Protein AF-A0A8X6XF19-F1 (afdb_monomer_lite)

Secondary structure (DSSP, 8-state):
--TTTTHHHHHGGGT-S-----PPPB-TT-PBPTHHHHHHTTTS-HHHHHHHHHHHHHHHHHHHHHHHHHHHHSS--S-TTS------------PPPPP-----

Structure (mmCIF, N/CA/C/O backbone):
data_AF-A0A8X6XF19-F1
#
_entry.id   AF-A0A8X6XF19-F1
#
loop_
_atom_site.group_PDB
_atom_site.id
_atom_site.type_symbol
_atom_site.label_atom_id
_atom_site.label_alt_id
_atom_site.label_comp_id
_atom_site.label_asym_id
_atom_site.label_entity_id
_atom_site.label_seq_id
_atom_site.pdbx_PDB_ins_code
_atom_site.Cartn_x
_atom_site.Cartn_y
_atom_site.Cartn_z
_atom_site.occupancy
_atom_site.B_iso_or_equiv
_atom_site.auth_seq_id
_atom_site.auth_comp_id
_atom_site.auth_asym_id
_atom_site.auth_atom_id
_atom_site.pdbx_PDB_model_num
ATOM 1 N N . MET A 1 1 ? 8.444 -7.477 14.733 1.00 59.41 1 MET A N 1
ATOM 2 C CA . MET A 1 1 ? 7.260 -6.704 15.177 1.00 59.41 1 MET A CA 1
ATOM 3 C C . MET A 1 1 ? 7.490 -5.944 16.500 1.00 59.41 1 MET A C 1
ATOM 5 O O . MET A 1 1 ? 6.528 -5.491 17.094 1.00 59.41 1 MET A O 1
ATOM 9 N N . LEU A 1 2 ? 8.737 -5.755 16.966 1.00 76.19 2 LEU A N 1
ATOM 10 C CA . LEU A 1 2 ? 9.016 -5.080 18.250 1.00 76.19 2 LEU A CA 1
ATOM 11 C C . LEU A 1 2 ? 9.267 -3.569 18.114 1.00 76.19 2 LEU A C 1
ATOM 13 O O . LEU A 1 2 ? 9.026 -2.828 19.054 1.00 76.19 2 LEU A O 1
ATOM 17 N N . LYS A 1 3 ? 9.678 -3.096 16.927 1.00 79.88 3 LYS A N 1
ATOM 18 C CA . LYS A 1 3 ? 10.016 -1.682 16.676 1.00 79.88 3 LYS A CA 1
ATOM 19 C C . LYS A 1 3 ? 8.879 -0.707 17.007 1.00 79.88 3 LYS A C 1
ATOM 21 O O . LYS A 1 3 ? 9.132 0.393 17.466 1.00 79.88 3 LYS A O 1
ATOM 26 N N . TYR A 1 4 ? 7.633 -1.105 16.762 1.00 84.75 4 TYR A N 1
ATOM 27 C CA . TYR A 1 4 ? 6.466 -0.247 16.987 1.00 84.75 4 TYR A CA 1
ATOM 28 C C . TYR A 1 4 ? 5.860 -0.413 18.384 1.00 84.75 4 TYR A C 1
ATOM 30 O O . TYR A 1 4 ? 4.897 0.269 18.710 1.00 84.75 4 TYR A O 1
ATOM 38 N N . LEU A 1 5 ? 6.410 -1.302 19.218 1.00 82.44 5 LEU A N 1
ATOM 39 C CA . LEU A 1 5 ? 5.877 -1.575 20.551 1.00 82.44 5 LEU A CA 1
ATOM 40 C C . LEU A 1 5 ? 5.985 -0.348 21.469 1.00 82.44 5 LEU A C 1
ATOM 42 O O . LEU A 1 5 ? 5.104 -0.115 22.290 1.00 82.44 5 LEU A O 1
ATOM 46 N N . GLU A 1 6 ? 7.011 0.480 21.263 1.00 84.75 6 GLU A N 1
ATOM 47 C CA . GLU A 1 6 ? 7.220 1.751 21.968 1.00 84.75 6 GLU A CA 1
ATOM 48 C C . GLU A 1 6 ? 6.109 2.781 21.711 1.00 84.75 6 GLU A C 1
ATOM 50 O O . GLU A 1 6 ? 5.954 3.727 22.479 1.00 84.75 6 GLU A O 1
ATOM 55 N N . LEU A 1 7 ? 5.280 2.589 20.679 1.00 84.75 7 LEU A N 1
ATOM 56 C CA . LEU A 1 7 ? 4.124 3.453 20.444 1.00 84.75 7 LEU A CA 1
ATOM 57 C C . LEU A 1 7 ? 3.007 3.213 21.462 1.00 84.75 7 LEU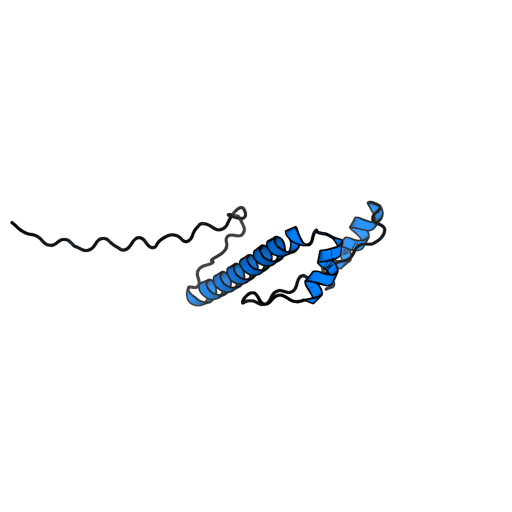 A C 1
ATOM 59 O O . LEU A 1 7 ? 2.242 4.129 21.749 1.00 84.75 7 LEU A O 1
ATOM 63 N N . LEU A 1 8 ? 2.910 2.012 22.039 1.00 83.00 8 LEU A N 1
ATOM 64 C CA . LEU A 1 8 ? 1.881 1.706 23.032 1.00 83.00 8 LEU A CA 1
ATOM 65 C C . LEU A 1 8 ? 1.944 2.654 24.245 1.00 83.00 8 LEU A C 1
ATOM 67 O O . LEU A 1 8 ? 0.944 3.327 24.492 1.00 83.00 8 LEU A O 1
ATOM 71 N N . PRO A 1 9 ? 3.082 2.801 24.963 1.00 84.94 9 PRO A N 1
ATOM 72 C CA . PRO A 1 9 ? 3.165 3.724 26.096 1.00 84.94 9 PRO A CA 1
ATOM 73 C C . PRO A 1 9 ? 3.003 5.196 25.701 1.00 84.94 9 PRO A C 1
ATOM 75 O O . PRO A 1 9 ? 2.622 5.994 26.552 1.00 84.94 9 PRO A O 1
ATOM 78 N N . TYR A 1 10 ? 3.246 5.564 24.439 1.00 88.38 10 TYR A N 1
ATOM 79 C CA . TYR A 1 10 ? 2.995 6.920 23.946 1.00 88.38 10 TYR A CA 1
ATOM 80 C C . TYR A 1 10 ? 1.494 7.231 23.818 1.00 88.38 10 TYR A C 1
ATOM 82 O O . TYR A 1 10 ? 1.058 8.324 24.174 1.00 88.38 10 TYR A O 1
ATOM 90 N N . PHE A 1 11 ? 0.685 6.276 23.347 1.00 87.25 11 PHE A N 1
ATOM 91 C CA . PHE A 1 11 ? -0.753 6.483 23.142 1.00 87.25 11 PHE A CA 1
ATOM 92 C C . PHE A 1 11 ? -1.601 6.258 24.404 1.00 87.25 11 PHE A C 1
ATOM 94 O O . PHE A 1 11 ? -2.666 6.862 24.527 1.00 87.25 11 PHE A O 1
ATOM 101 N N . THR A 1 12 ? -1.136 5.468 25.376 1.00 83.69 12 THR A N 1
ATOM 102 C CA . THR A 1 12 ? -1.832 5.260 26.661 1.00 83.69 12 THR A CA 1
ATOM 103 C C . THR A 1 12 ? -2.205 6.563 27.400 1.00 83.69 12 THR A C 1
ATOM 105 O O . THR A 1 12 ? -3.371 6.713 27.767 1.00 83.69 12 THR A O 1
ATOM 108 N N . PRO A 1 13 ? -1.297 7.544 27.608 1.00 88.06 13 PRO A N 1
ATOM 109 C CA . PRO A 1 13 ? -1.634 8.792 28.302 1.00 88.06 13 PRO A CA 1
ATOM 110 C C . PRO A 1 13 ? -2.565 9.717 27.503 1.00 88.06 13 PRO A C 1
ATOM 112 O O . PRO A 1 13 ? -3.146 10.628 28.084 1.00 88.06 13 PRO A O 1
ATOM 115 N N . LEU A 1 14 ? -2.750 9.486 26.197 1.00 91.19 14 LEU A N 1
ATOM 116 C CA . LEU A 1 14 ? -3.682 10.251 25.358 1.00 91.19 14 LEU A CA 1
ATOM 117 C C . LEU A 1 14 ? -5.147 9.801 25.525 1.00 91.19 14 LEU A C 1
ATOM 119 O O . LEU A 1 14 ? -6.034 10.338 24.867 1.00 91.19 14 LEU A O 1
ATOM 123 N N . GLY A 1 15 ? -5.415 8.828 26.405 1.00 89.00 15 GLY A N 1
ATOM 124 C CA . GLY A 1 15 ? -6.766 8.352 26.712 1.00 89.00 15 GLY A CA 1
ATOM 125 C C . GLY A 1 15 ? -7.278 7.251 25.780 1.00 89.00 15 GLY A C 1
ATOM 126 O O . GLY A 1 15 ? -8.449 6.878 25.861 1.00 89.00 15 GLY A O 1
ATOM 127 N N . PHE A 1 16 ? -6.425 6.696 24.912 1.00 87.62 16 PHE A N 1
ATOM 128 C CA . PHE A 1 16 ? -6.780 5.532 24.100 1.00 87.62 16 PHE A CA 1
ATOM 129 C C . PHE A 1 16 ? -6.797 4.266 24.965 1.00 87.62 16 PHE A C 1
ATOM 131 O O . PHE A 1 16 ? -5.778 3.865 25.520 1.00 87.62 16 PHE A O 1
ATOM 138 N N . GLN A 1 17 ? -7.959 3.616 25.060 1.00 82.44 17 GLN A N 1
ATOM 139 C CA . GLN A 1 17 ? -8.145 2.413 25.883 1.00 82.44 17 GLN A CA 1
ATOM 140 C C . GLN A 1 17 ? -7.459 1.171 25.297 1.00 82.44 17 GLN A C 1
ATOM 142 O O . GLN A 1 17 ? -7.026 0.294 26.041 1.00 82.44 17 GLN A O 1
ATOM 147 N N . GLN A 1 18 ? -7.367 1.083 23.966 1.00 83.94 18 GLN A N 1
ATOM 148 C CA . GLN A 1 18 ? -6.775 -0.058 23.276 1.00 83.94 18 GLN A CA 1
ATOM 149 C C . GLN A 1 18 ? -6.095 0.395 21.983 1.00 83.94 18 GLN A C 1
ATOM 151 O O . GLN A 1 18 ? -6.687 1.115 21.179 1.00 83.94 18 GLN A O 1
ATOM 156 N N . VAL A 1 19 ? -4.848 -0.032 21.782 1.00 85.81 19 VAL A N 1
ATOM 157 C CA . VAL A 1 19 ? -4.039 0.301 20.605 1.00 85.81 19 VAL A CA 1
ATOM 158 C C . VAL A 1 19 ? -3.593 -0.996 19.948 1.00 85.81 19 VAL A C 1
ATOM 160 O O . VAL A 1 19 ? -3.035 -1.878 20.599 1.00 85.81 19 VAL A O 1
ATOM 163 N N . HIS A 1 20 ? -3.844 -1.111 18.646 1.00 84.81 20 HIS A N 1
ATOM 164 C CA . HIS A 1 20 ? -3.483 -2.280 17.855 1.00 84.81 20 HIS A CA 1
ATOM 165 C C . HIS A 1 20 ? -2.539 -1.875 16.731 1.00 84.81 20 HIS A C 1
ATOM 167 O O . HIS A 1 20 ? -2.814 -0.938 15.986 1.00 84.81 20 HIS A O 1
ATOM 173 N N . ILE A 1 21 ? -1.443 -2.617 16.592 1.00 87.50 21 ILE A N 1
ATOM 174 C CA . ILE A 1 21 ? -0.506 -2.475 15.480 1.00 87.50 21 ILE A CA 1
ATOM 175 C C . ILE A 1 21 ? -0.709 -3.688 14.587 1.00 87.50 21 ILE A C 1
ATOM 177 O O . ILE A 1 21 ? -0.365 -4.807 14.965 1.00 87.50 21 ILE A O 1
ATOM 181 N N . VAL A 1 22 ? -1.300 -3.460 13.419 1.00 89.00 22 VAL A N 1
ATOM 182 C CA . VAL A 1 22 ? -1.631 -4.519 12.466 1.00 89.00 22 VAL A CA 1
ATOM 183 C C . VAL A 1 22 ? -0.881 -4.244 11.166 1.00 89.00 22 VAL A C 1
ATOM 185 O O . VAL A 1 22 ? -1.048 -3.162 10.599 1.00 89.00 22 VAL A O 1
ATOM 188 N N . PRO A 1 23 ? -0.024 -5.167 10.696 1.00 90.88 23 PRO A N 1
ATOM 189 C CA . PRO A 1 23 ? 0.605 -5.020 9.394 1.00 90.88 23 PRO A CA 1
ATOM 190 C C . PRO A 1 23 ? -0.437 -5.217 8.287 1.00 90.88 23 PRO A C 1
ATOM 192 O O . PRO A 1 23 ? -1.267 -6.117 8.373 1.00 90.88 23 PRO A O 1
ATOM 195 N N . ILE A 1 24 ? -0.361 -4.402 7.235 1.00 93.12 24 ILE A N 1
ATOM 196 C CA . ILE A 1 24 ? -1.079 -4.658 5.982 1.00 93.12 24 ILE A CA 1
ATOM 197 C C . ILE A 1 24 ? -0.143 -5.441 5.071 1.00 93.12 24 ILE A C 1
ATOM 199 O O . ILE A 1 24 ? 0.932 -4.952 4.718 1.00 93.12 24 ILE A O 1
ATOM 203 N N . VAL A 1 25 ? -0.534 -6.662 4.716 1.00 95.31 25 VAL A N 1
ATOM 204 C CA . VAL A 1 25 ? 0.295 -7.562 3.910 1.00 95.31 25 VAL A CA 1
ATOM 205 C C . VAL A 1 25 ? -0.124 -7.476 2.447 1.00 95.31 25 VAL A C 1
ATOM 207 O O . VAL A 1 25 ? -1.271 -7.755 2.094 1.00 95.31 25 VAL A O 1
ATOM 210 N N . VAL A 1 26 ? 0.817 -7.085 1.588 1.00 96.44 26 VAL A N 1
ATOM 211 C CA . VAL A 1 26 ? 0.646 -7.044 0.132 1.00 96.44 26 VAL A CA 1
ATOM 212 C C . VAL A 1 26 ? 1.872 -7.683 -0.512 1.00 96.44 26 VAL A C 1
ATOM 214 O O . VAL A 1 26 ? 3.004 -7.348 -0.166 1.00 96.44 26 VAL A O 1
ATOM 217 N N . GLY A 1 27 ? 1.661 -8.631 -1.423 1.00 93.62 27 GLY A N 1
ATOM 218 C CA . GLY A 1 27 ? 2.735 -9.236 -2.206 1.00 93.62 27 GLY A CA 1
ATOM 219 C C . GLY A 1 27 ? 3.291 -8.262 -3.245 1.00 93.62 27 GLY A C 1
ATOM 220 O O . GLY A 1 27 ? 2.574 -7.386 -3.719 1.00 93.62 27 GLY A O 1
ATOM 221 N N . SER A 1 28 ? 4.541 -8.458 -3.665 1.00 91.31 28 SER A N 1
ATOM 222 C CA . SER A 1 28 ? 5.256 -7.562 -4.596 1.00 91.31 28 SER A CA 1
ATOM 223 C C . SER A 1 28 ? 4.556 -7.343 -5.944 1.00 91.31 28 SER A C 1
ATOM 225 O O . SER A 1 28 ? 4.676 -6.279 -6.546 1.00 91.31 28 SER A O 1
ATOM 227 N N . LEU A 1 29 ? 3.789 -8.331 -6.412 1.00 91.94 29 LEU A N 1
ATOM 228 C CA . LEU A 1 29 ? 2.976 -8.241 -7.632 1.00 91.94 29 LEU A CA 1
ATOM 229 C C . LEU A 1 29 ? 1.526 -7.800 -7.366 1.00 91.94 29 LEU A C 1
ATOM 231 O O . LEU A 1 29 ? 0.676 -7.899 -8.247 1.00 91.94 29 LEU A O 1
ATOM 235 N N . GLY A 1 30 ? 1.225 -7.333 -6.154 1.00 93.75 30 GLY A N 1
ATOM 236 C CA . GLY A 1 30 ? -0.093 -6.834 -5.774 1.00 93.75 30 GLY A CA 1
ATOM 237 C C . GLY A 1 30 ? -1.040 -7.863 -5.161 1.00 93.75 30 GLY A C 1
ATOM 238 O O . GLY A 1 30 ? -2.237 -7.596 -5.060 1.00 93.75 30 GLY A O 1
ATOM 239 N N . ALA A 1 31 ? -0.543 -9.034 -4.751 1.00 96.12 31 ALA A N 1
ATOM 240 C CA . ALA A 1 31 ? -1.367 -10.026 -4.062 1.00 96.12 31 ALA A CA 1
ATOM 241 C C . ALA A 1 31 ? -1.867 -9.458 -2.723 1.00 96.12 31 ALA A C 1
ATOM 243 O O . ALA A 1 31 ? -1.066 -9.078 -1.873 1.00 96.12 31 ALA A O 1
ATOM 244 N N . TRP A 1 32 ? -3.183 -9.381 -2.543 1.00 95.94 32 TRP A N 1
ATOM 245 C CA . TRP A 1 32 ? -3.802 -8.855 -1.328 1.00 95.94 32 TRP A CA 1
ATOM 246 C C . TRP A 1 32 ? -4.099 -9.981 -0.338 1.00 95.94 32 TRP A C 1
ATOM 248 O O . TRP A 1 32 ? -4.734 -10.962 -0.723 1.00 95.94 32 TRP A O 1
ATOM 258 N N . ASP A 1 33 ? -3.695 -9.824 0.923 1.00 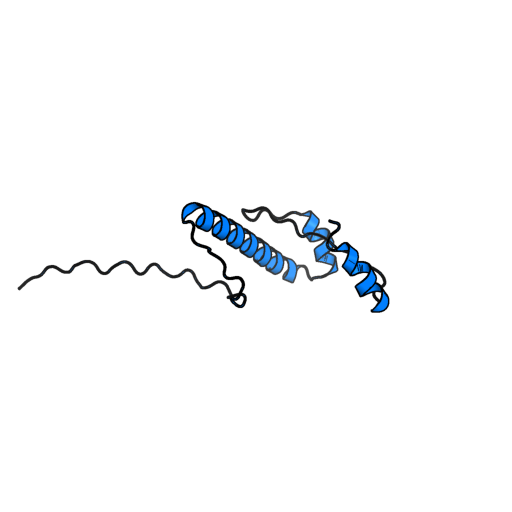95.50 33 ASP A N 1
ATOM 259 C CA . ASP A 1 33 ? -4.068 -10.753 1.994 1.00 95.50 33 ASP A CA 1
ATOM 260 C C . ASP A 1 33 ? -5.533 -10.524 2.431 1.00 95.50 33 ASP A C 1
ATOM 262 O O . ASP A 1 33 ? -5.869 -9.416 2.872 1.00 95.50 33 ASP A O 1
ATOM 266 N N . PRO A 1 34 ? -6.428 -11.529 2.329 1.00 93.50 34 PRO A N 1
ATOM 267 C CA . PRO A 1 34 ? -7.805 -11.424 2.811 1.00 93.50 34 PRO A CA 1
ATOM 268 C C . PRO A 1 34 ? -7.926 -11.045 4.296 1.00 93.50 34 PRO A C 1
ATOM 270 O O . PRO A 1 34 ? -8.900 -10.384 4.671 1.00 93.50 34 PRO A O 1
ATOM 273 N N . GLU A 1 35 ? -6.942 -11.391 5.134 1.00 93.56 35 GLU A N 1
ATOM 274 C CA . GLU A 1 35 ? -6.950 -11.058 6.566 1.00 93.56 35 GLU A CA 1
ATOM 275 C C . GLU A 1 35 ? -6.833 -9.547 6.822 1.00 93.56 35 GLU A C 1
ATOM 277 O O . GLU A 1 35 ? -7.354 -9.041 7.822 1.00 93.56 35 GLU A O 1
ATOM 282 N N . ASN A 1 36 ? -6.276 -8.781 5.873 1.00 94.94 36 ASN A N 1
ATOM 283 C CA . ASN A 1 36 ? -6.265 -7.318 5.947 1.00 94.94 36 ASN A CA 1
ATOM 284 C C . ASN A 1 36 ? -7.693 -6.758 6.072 1.00 94.94 36 ASN A C 1
ATOM 286 O O . ASN A 1 36 ? -7.936 -5.798 6.807 1.00 94.94 36 ASN A O 1
ATOM 290 N N . ASP A 1 37 ? -8.665 -7.361 5.380 1.00 93.50 37 ASP A N 1
ATOM 291 C CA . ASP A 1 37 ? -10.036 -6.853 5.353 1.00 93.50 37 ASP A CA 1
ATOM 292 C C . ASP A 1 37 ? -10.745 -7.021 6.705 1.00 93.50 37 ASP A C 1
ATOM 294 O O . ASP A 1 37 ? -11.632 -6.232 7.038 1.00 93.50 37 ASP A O 1
ATOM 298 N N . VAL A 1 38 ? -10.366 -8.029 7.502 1.00 91.62 38 VAL A N 1
ATOM 299 C CA . VAL A 1 38 ? -10.953 -8.290 8.828 1.00 91.62 38 VAL A CA 1
ATOM 300 C C . VAL A 1 38 ? -10.714 -7.111 9.764 1.00 91.62 38 VAL A C 1
ATOM 302 O O . VAL A 1 38 ? -11.634 -6.666 10.456 1.00 91.62 38 VAL A O 1
ATOM 305 N N . PHE A 1 39 ? -9.494 -6.577 9.756 1.00 90.69 39 PHE A N 1
ATOM 306 C CA . PHE A 1 39 ? -9.149 -5.389 10.524 1.00 90.69 39 PHE A CA 1
ATOM 307 C C . PHE A 1 39 ? -9.693 -4.118 9.870 1.00 90.69 39 PHE A C 1
ATOM 309 O O . PHE A 1 39 ? -10.320 -3.296 10.538 1.00 90.69 39 PHE A O 1
ATOM 316 N N . LEU A 1 40 ? -9.513 -3.969 8.556 1.00 93.56 40 LEU A N 1
ATOM 317 C CA . LEU A 1 40 ? -9.841 -2.726 7.865 1.00 93.56 40 LEU A CA 1
ATOM 318 C C . LEU A 1 40 ? -11.344 -2.399 7.867 1.00 93.56 40 LEU A C 1
ATOM 320 O O . LEU A 1 40 ? -11.713 -1.225 7.919 1.00 93.56 40 LEU A O 1
ATOM 324 N N . ARG A 1 41 ? -12.225 -3.409 7.916 1.00 94.50 41 ARG A N 1
ATOM 325 C CA . ARG A 1 41 ? -13.676 -3.209 8.102 1.00 94.50 41 ARG A CA 1
ATOM 326 C C . ARG A 1 41 ? -14.047 -2.512 9.413 1.00 94.50 41 ARG A C 1
ATOM 328 O O . ARG A 1 41 ? -15.135 -1.954 9.499 1.00 94.50 41 ARG A O 1
ATOM 335 N N . LYS A 1 42 ? -13.174 -2.529 10.426 1.00 92.25 42 LYS A N 1
ATOM 336 C CA . LYS A 1 42 ? -13.402 -1.838 11.707 1.00 92.25 42 LYS A CA 1
ATOM 337 C C . LYS A 1 42 ? -13.078 -0.345 11.640 1.00 92.25 42 LYS A C 1
ATOM 339 O O . LYS A 1 42 ? -13.579 0.411 12.463 1.00 92.25 42 LYS A O 1
ATOM 344 N N . VAL A 1 43 ? -12.239 0.070 10.689 1.00 90.56 43 VAL A N 1
ATOM 345 C CA . VAL A 1 43 ? -11.700 1.441 10.612 1.00 90.56 43 VAL A CA 1
ATOM 346 C C . VAL A 1 43 ? -12.192 2.223 9.395 1.00 90.56 43 VAL A C 1
ATOM 348 O O . VAL A 1 43 ? -12.068 3.443 9.371 1.00 90.56 43 VAL A O 1
ATOM 351 N N 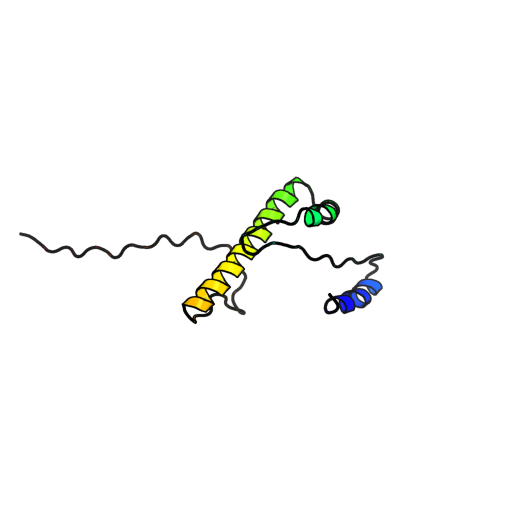. ALA A 1 44 ? -12.764 1.557 8.388 1.00 93.38 44 ALA A N 1
ATOM 352 C CA . ALA A 1 44 ? -13.257 2.214 7.184 1.00 93.38 44 ALA A CA 1
ATOM 353 C C . ALA A 1 44 ? -14.498 1.540 6.580 1.00 93.38 44 ALA A C 1
ATOM 355 O O . ALA A 1 44 ? -14.796 0.370 6.815 1.00 93.38 44 ALA A O 1
ATOM 356 N N . THR A 1 45 ? -15.221 2.296 5.749 1.00 95.69 45 THR A N 1
ATOM 357 C CA . THR A 1 45 ? -16.416 1.805 5.048 1.00 95.69 45 THR A CA 1
ATOM 358 C C . THR A 1 45 ? -16.052 0.845 3.914 1.00 95.69 45 THR A C 1
ATOM 360 O O . THR A 1 45 ? -15.041 1.033 3.239 1.00 95.69 45 THR A O 1
ATOM 363 N N . ASN A 1 46 ? -16.923 -0.127 3.614 1.00 93.12 46 ASN A N 1
ATOM 364 C CA . ASN A 1 46 ? -16.707 -1.087 2.517 1.00 93.12 46 ASN A CA 1
ATOM 365 C C . ASN A 1 46 ? -16.406 -0.407 1.171 1.00 93.12 46 ASN A C 1
ATOM 367 O O . ASN A 1 46 ? -15.550 -0.868 0.420 1.00 93.12 46 ASN A O 1
ATOM 371 N N . ARG A 1 47 ? -17.065 0.723 0.878 1.00 94.12 47 ARG A N 1
ATOM 372 C CA . ARG A 1 47 ? -16.811 1.496 -0.346 1.00 94.12 47 ARG A CA 1
ATOM 373 C C . ARG A 1 47 ? -15.388 2.056 -0.374 1.00 94.12 47 ARG A C 1
ATOM 375 O O . ARG A 1 47 ? -14.739 2.010 -1.415 1.00 94.12 47 ARG A O 1
ATOM 382 N N . TYR A 1 48 ? -14.908 2.568 0.757 1.00 95.81 48 TYR A N 1
ATOM 383 C CA . TYR A 1 48 ? -13.552 3.094 0.863 1.00 95.81 48 TYR A CA 1
ATOM 384 C C . TYR A 1 48 ? -12.498 1.984 0.795 1.00 95.81 48 TYR A C 1
ATOM 386 O O . TYR A 1 48 ? -11.475 2.173 0.144 1.00 95.81 48 TYR A O 1
ATOM 394 N N . LEU A 1 49 ? -12.766 0.805 1.369 1.00 95.06 49 LEU A N 1
ATOM 395 C CA . LEU A 1 49 ? -11.838 -0.333 1.336 1.00 95.06 49 LEU A CA 1
ATOM 396 C C . LEU A 1 49 ? -11.451 -0.761 -0.079 1.00 95.06 49 LEU A C 1
ATOM 398 O O . LEU A 1 49 ? -10.297 -1.106 -0.320 1.00 95.06 49 LEU A O 1
ATOM 402 N N . VAL A 1 50 ? -12.383 -0.680 -1.032 1.00 94.75 50 VAL A N 1
ATOM 403 C CA . VAL A 1 50 ? -12.096 -0.978 -2.443 1.00 94.75 50 VAL A CA 1
ATOM 404 C C . VAL A 1 50 ? -11.043 -0.023 -3.009 1.00 94.75 50 VAL A C 1
ATOM 406 O O . VAL A 1 50 ? -10.156 -0.448 -3.747 1.00 94.75 50 VAL A O 1
ATOM 409 N N . VAL A 1 51 ? -11.129 1.265 -2.669 1.00 96.06 51 VAL A N 1
ATOM 410 C CA . VAL A 1 51 ? -10.164 2.279 -3.114 1.00 96.06 51 VAL A CA 1
ATOM 411 C C . VAL A 1 51 ? -8.842 2.109 -2.372 1.00 96.06 51 VAL A C 1
ATOM 413 O O . VAL A 1 51 ? -7.790 2.066 -3.002 1.00 96.06 51 VAL A O 1
ATOM 416 N N . LEU A 1 52 ? -8.899 1.932 -1.053 1.00 94.81 52 LEU A N 1
ATOM 417 C CA . LEU A 1 52 ? -7.734 1.762 -0.193 1.00 94.81 52 LEU A CA 1
ATOM 418 C C . LEU A 1 52 ? -6.871 0.566 -0.623 1.00 94.81 52 LEU A C 1
ATOM 420 O O . LEU A 1 52 ? -5.659 0.699 -0.770 1.00 94.81 52 LEU A O 1
ATOM 424 N N . ARG A 1 53 ? -7.500 -0.578 -0.917 1.00 95.56 53 ARG A N 1
ATOM 425 C CA . ARG A 1 53 ? -6.814 -1.765 -1.443 1.00 95.56 53 ARG A CA 1
ATOM 426 C C . ARG A 1 53 ? -6.052 -1.455 -2.727 1.00 95.56 53 ARG A C 1
ATOM 428 O O . ARG A 1 53 ? -4.894 -1.835 -2.854 1.00 95.56 53 ARG A O 1
ATOM 435 N N . LYS A 1 54 ? -6.690 -0.759 -3.674 1.00 95.69 54 LYS A N 1
ATOM 436 C CA . LYS A 1 54 ? -6.052 -0.387 -4.946 1.00 95.69 54 LYS A CA 1
ATOM 437 C C . LYS A 1 54 ? -4.848 0.522 -4.726 1.00 95.69 54 LYS A C 1
ATOM 439 O O . LYS A 1 54 ? -3.833 0.313 -5.377 1.00 95.69 54 LYS A O 1
ATOM 444 N N . LEU A 1 55 ? -4.948 1.485 -3.809 1.00 95.31 55 LEU A N 1
ATOM 445 C CA . LEU A 1 55 ? -3.842 2.383 -3.478 1.00 95.31 55 LEU A CA 1
ATOM 446 C C . LEU A 1 55 ? -2.646 1.612 -2.909 1.00 95.31 55 LEU A C 1
ATOM 448 O O . LEU A 1 55 ? -1.538 1.778 -3.408 1.00 95.31 55 LEU A O 1
ATOM 452 N N . TYR A 1 56 ? -2.870 0.722 -1.938 1.00 94.88 56 TYR A N 1
ATOM 453 C CA . TYR A 1 56 ? -1.788 -0.083 -1.362 1.00 94.88 56 TYR A CA 1
ATOM 454 C C . TYR A 1 56 ? -1.153 -1.041 -2.368 1.00 94.88 56 TYR A C 1
ATOM 456 O O . TYR A 1 56 ? 0.068 -1.159 -2.422 1.00 94.88 56 TYR A O 1
ATOM 464 N N . VAL A 1 57 ? -1.970 -1.710 -3.183 1.00 96.12 57 VAL A N 1
ATOM 465 C CA . VAL A 1 57 ? -1.477 -2.606 -4.235 1.00 96.12 57 VAL A CA 1
ATOM 466 C C . VAL A 1 57 ? -0.646 -1.840 -5.260 1.00 96.12 57 VAL A C 1
ATOM 468 O O . VAL A 1 57 ? 0.445 -2.280 -5.615 1.00 96.12 57 VAL A O 1
ATOM 471 N N . PHE A 1 58 ? -1.130 -0.680 -5.703 1.00 95.50 58 PHE A N 1
ATOM 472 C CA . PHE A 1 58 ? -0.414 0.151 -6.662 1.00 95.50 58 PHE A CA 1
ATOM 473 C C . PHE A 1 58 ? 0.926 0.642 -6.103 1.00 95.50 58 PHE A C 1
ATOM 475 O O . PHE A 1 58 ? 1.940 0.554 -6.794 1.00 95.50 58 PHE A O 1
ATOM 482 N N . ASP A 1 59 ? 0.952 1.095 -4.848 1.00 93.25 59 ASP A N 1
ATOM 483 C CA . ASP A 1 59 ? 2.182 1.543 -4.194 1.00 93.25 59 ASP A CA 1
ATOM 484 C C . ASP A 1 59 ? 3.187 0.390 -4.026 1.00 93.25 59 ASP A C 1
ATOM 486 O O . ASP A 1 59 ? 4.364 0.532 -4.349 1.00 93.25 59 ASP A O 1
ATOM 490 N N . CYS A 1 60 ? 2.723 -0.801 -3.635 1.00 94.69 60 CYS A N 1
ATOM 491 C CA . CYS A 1 60 ? 3.576 -1.986 -3.514 1.00 94.69 60 CYS A CA 1
ATOM 492 C C . CYS A 1 60 ? 4.210 -2.399 -4.855 1.00 94.69 60 CYS A C 1
ATOM 494 O O . CYS A 1 60 ? 5.411 -2.685 -4.918 1.00 94.69 60 CYS A O 1
ATOM 496 N N . ILE A 1 61 ? 3.430 -2.385 -5.942 1.00 95.19 61 ILE A N 1
ATOM 497 C CA . ILE A 1 61 ? 3.934 -2.678 -7.290 1.00 95.19 61 ILE A CA 1
ATOM 498 C C . ILE A 1 61 ? 4.939 -1.610 -7.726 1.00 95.19 61 ILE A C 1
ATOM 500 O O . ILE A 1 61 ? 5.997 -1.954 -8.255 1.00 95.19 61 ILE A O 1
ATOM 504 N N . ARG A 1 62 ? 4.646 -0.326 -7.476 1.00 94.00 62 ARG A N 1
ATOM 505 C CA . ARG A 1 62 ? 5.568 0.778 -7.765 1.00 94.00 62 ARG A CA 1
ATOM 506 C C . ARG A 1 62 ? 6.907 0.564 -7.064 1.00 94.00 62 ARG A C 1
ATOM 508 O O . ARG A 1 62 ? 7.935 0.564 -7.733 1.00 94.00 62 ARG A O 1
ATOM 515 N N . TRP A 1 63 ? 6.893 0.310 -5.756 1.00 93.00 63 TRP A N 1
ATOM 516 C CA . TRP A 1 63 ? 8.104 0.030 -4.983 1.00 93.00 63 TRP A CA 1
ATOM 517 C C . TRP A 1 63 ? 8.866 -1.180 -5.518 1.00 93.00 63 TRP A C 1
ATOM 519 O O . TRP A 1 63 ? 10.084 -1.124 -5.678 1.00 93.00 63 TRP A O 1
ATOM 529 N N . SER A 1 64 ? 8.156 -2.260 -5.844 1.00 94.25 64 SER A N 1
ATOM 530 C CA . SER A 1 64 ? 8.767 -3.474 -6.394 1.00 94.25 64 SER A CA 1
ATOM 531 C C . SER A 1 64 ? 9.451 -3.206 -7.741 1.00 94.25 64 SER A C 1
ATOM 533 O O . SER A 1 64 ? 10.579 -3.650 -7.963 1.00 94.25 64 SER A O 1
ATOM 535 N N . ARG A 1 65 ? 8.811 -2.425 -8.620 1.00 94.62 65 ARG A N 1
ATOM 536 C CA . ARG A 1 65 ? 9.373 -1.981 -9.904 1.00 94.62 65 ARG A CA 1
ATOM 537 C C . ARG A 1 65 ? 10.577 -1.066 -9.706 1.00 94.62 65 ARG A C 1
ATOM 539 O O . ARG A 1 65 ? 11.593 -1.269 -10.361 1.00 94.62 65 ARG A O 1
ATOM 546 N N . ASP A 1 66 ? 10.491 -0.097 -8.804 1.00 93.44 66 ASP A N 1
ATOM 547 C CA . ASP A 1 66 ? 11.571 0.857 -8.543 1.00 93.44 66 ASP A CA 1
ATOM 548 C C . ASP A 1 66 ? 12.825 0.147 -8.002 1.00 93.44 66 ASP A C 1
ATOM 550 O O . ASP A 1 66 ? 13.931 0.413 -8.473 1.00 93.44 66 ASP A O 1
ATOM 554 N N . ILE A 1 67 ? 12.658 -0.831 -7.102 1.00 93.38 67 ILE A N 1
ATOM 555 C CA . ILE A 1 67 ? 13.752 -1.682 -6.605 1.00 93.38 67 ILE A CA 1
ATOM 556 C C . ILE A 1 67 ? 14.372 -2.505 -7.744 1.00 93.38 67 ILE A C 1
ATOM 558 O O . ILE A 1 67 ? 15.596 -2.569 -7.863 1.00 93.38 67 ILE A O 1
ATOM 562 N N . TYR A 1 68 ? 13.547 -3.115 -8.598 1.00 95.00 68 TYR A N 1
ATOM 563 C CA . TYR A 1 68 ? 14.025 -3.918 -9.725 1.00 95.00 68 TYR A CA 1
ATOM 564 C C . TYR A 1 68 ? 14.797 -3.082 -10.755 1.00 95.00 68 TYR A C 1
ATOM 566 O O . TYR A 1 68 ? 15.898 -3.449 -11.160 1.00 95.00 68 TYR A O 1
ATOM 574 N N . ILE A 1 69 ? 14.264 -1.924 -11.148 1.00 95.69 69 ILE A N 1
ATOM 575 C CA . ILE A 1 69 ? 14.928 -1.028 -12.101 1.00 95.69 69 ILE A CA 1
ATOM 576 C C . ILE A 1 69 ? 16.222 -0.466 -11.508 1.00 95.69 69 ILE A C 1
ATOM 578 O O . ILE A 1 69 ? 17.225 -0.379 -12.218 1.00 95.69 69 ILE A O 1
ATOM 582 N N . GLN A 1 70 ? 16.248 -0.138 -10.214 1.00 95.62 70 GLN A N 1
ATOM 583 C CA . GLN A 1 70 ? 17.485 0.258 -9.545 1.00 95.62 70 GLN A CA 1
ATOM 584 C C . GLN A 1 70 ? 18.523 -0.868 -9.556 1.00 95.62 70 GLN A C 1
ATOM 586 O O . GLN A 1 70 ? 19.702 -0.596 -9.770 1.00 95.62 70 GLN A O 1
ATOM 591 N N . HIS A 1 71 ? 18.108 -2.122 -9.366 1.00 95.19 71 HIS A N 1
ATOM 592 C CA . HIS A 1 71 ? 19.009 -3.268 -9.462 1.00 95.19 71 HIS A CA 1
ATOM 593 C C . HIS A 1 71 ? 19.603 -3.423 -10.871 1.00 95.19 71 HIS A C 1
ATOM 595 O O . HIS A 1 71 ? 20.798 -3.672 -10.997 1.00 95.19 71 HIS A O 1
ATOM 601 N N . LEU A 1 72 ? 18.798 -3.226 -11.920 1.00 97.12 72 LEU A N 1
ATOM 602 C CA . LEU A 1 72 ? 19.261 -3.336 -13.307 1.00 97.12 72 LEU A CA 1
ATOM 603 C C . LEU A 1 72 ? 20.164 -2.180 -13.748 1.00 97.12 72 LEU A C 1
ATOM 605 O O . LEU A 1 72 ? 21.145 -2.392 -14.452 1.00 97.12 72 LEU A O 1
ATOM 609 N N . THR A 1 73 ? 19.802 -0.949 -13.387 1.00 96.69 73 THR A N 1
ATOM 610 C CA . THR A 1 73 ? 20.450 0.268 -13.907 1.00 96.69 73 THR A CA 1
ATOM 611 C C . THR A 1 73 ? 21.532 0.820 -12.981 1.00 96.69 73 THR A C 1
ATOM 613 O O . THR A 1 73 ? 22.313 1.672 -13.393 1.00 96.69 73 THR A O 1
ATOM 616 N N . GLY A 1 74 ? 21.550 0.403 -11.711 1.00 93.75 74 GLY A N 1
ATOM 617 C CA . GLY A 1 74 ? 22.355 1.017 -10.653 1.00 93.75 74 GLY A CA 1
ATOM 618 C C . GLY A 1 74 ? 21.873 2.413 -10.227 1.00 93.75 74 GLY A C 1
ATOM 619 O O . GLY A 1 74 ? 22.376 2.960 -9.246 1.00 93.75 74 GLY A O 1
ATOM 620 N N . ALA A 1 75 ? 20.888 2.994 -10.920 1.00 92.69 75 ALA A N 1
ATOM 621 C CA . ALA A 1 75 ? 20.375 4.330 -10.652 1.00 92.69 75 ALA A CA 1
ATOM 622 C C . ALA A 1 75 ? 19.194 4.287 -9.672 1.00 92.69 75 ALA A C 1
ATOM 624 O O . ALA A 1 75 ? 18.219 3.558 -9.876 1.00 92.69 75 ALA A O 1
ATOM 625 N N . LYS A 1 76 ? 19.255 5.107 -8.617 1.00 91.31 76 LYS A N 1
ATOM 626 C CA . LYS A 1 76 ? 18.197 5.208 -7.602 1.00 91.31 76 LYS A CA 1
ATOM 627 C C . LYS A 1 76 ? 16.896 5.730 -8.228 1.00 91.31 76 LYS A C 1
ATOM 629 O O . LYS A 1 76 ? 16.890 6.800 -8.826 1.00 91.31 76 LYS A O 1
ATOM 634 N N . GLN A 1 77 ? 15.804 4.978 -8.072 1.00 90.50 77 GLN A N 1
ATOM 635 C CA . GLN A 1 77 ? 14.498 5.286 -8.687 1.00 90.50 77 GLN A CA 1
ATOM 636 C C . GLN A 1 77 ? 13.544 6.076 -7.776 1.00 90.50 77 GLN A C 1
ATOM 638 O O . GLN A 1 77 ? 12.503 6.546 -8.224 1.00 90.50 77 GLN A O 1
ATOM 643 N N . TYR A 1 78 ? 13.892 6.241 -6.500 1.00 84.00 78 TYR A N 1
ATOM 644 C CA . TYR A 1 78 ? 13.092 6.958 -5.509 1.00 84.00 78 TYR A CA 1
ATOM 645 C C . TYR A 1 78 ? 13.937 8.038 -4.831 1.00 84.00 78 TYR A C 1
ATOM 647 O O . TYR A 1 78 ? 15.063 7.781 -4.417 1.00 84.00 78 TYR A O 1
ATOM 655 N N . SER A 1 79 ? 13.410 9.249 -4.678 1.00 76.94 79 SER A N 1
ATOM 656 C CA . SER A 1 79 ? 14.084 10.325 -3.938 1.00 76.94 79 SER A CA 1
ATOM 657 C C . SER A 1 79 ? 13.557 10.363 -2.508 1.00 76.94 79 SER A C 1
ATOM 659 O O . SER A 1 79 ? 12.349 10.377 -2.305 1.00 76.94 79 SER A O 1
ATOM 661 N N . THR A 1 80 ? 14.447 10.394 -1.512 1.00 65.94 80 THR A N 1
ATOM 662 C CA . THR A 1 80 ? 14.053 10.518 -0.094 1.00 65.94 80 THR A CA 1
ATOM 663 C C . THR A 1 80 ? 13.435 11.893 0.205 1.00 65.94 80 THR A C 1
ATOM 665 O O . THR A 1 80 ? 12.596 12.001 1.092 1.00 65.94 80 THR A O 1
ATOM 668 N N . ASP A 1 81 ? 13.796 12.910 -0.583 1.00 60.56 81 ASP A N 1
ATOM 669 C CA . ASP A 1 81 ? 13.453 14.316 -0.330 1.00 60.56 81 ASP A CA 1
ATOM 670 C C . ASP A 1 81 ? 12.324 14.848 -1.227 1.00 60.56 81 ASP A C 1
ATOM 672 O O . ASP A 1 81 ? 11.948 16.016 -1.138 1.00 60.56 81 ASP A O 1
ATOM 676 N N . ALA A 1 82 ? 11.778 14.013 -2.117 1.00 53.09 82 ALA A N 1
ATOM 677 C CA . ALA A 1 82 ? 10.665 14.424 -2.962 1.00 53.09 82 ALA A CA 1
ATOM 678 C C . ALA A 1 82 ? 9.344 14.263 -2.190 1.00 53.09 82 ALA A C 1
ATOM 680 O O . ALA A 1 82 ? 9.078 13.171 -1.677 1.00 53.09 82 ALA A O 1
ATOM 681 N N . PRO A 1 83 ? 8.480 15.298 -2.137 1.00 49.31 83 PRO A N 1
ATOM 682 C CA . PRO A 1 83 ? 7.094 15.120 -1.720 1.00 49.31 83 PRO A CA 1
ATOM 683 C C . PRO A 1 83 ? 6.488 13.976 -2.528 1.00 49.31 83 PRO A C 1
ATOM 685 O O . PRO A 1 83 ? 6.788 13.876 -3.718 1.00 49.31 83 PRO A O 1
ATOM 688 N N . ILE A 1 84 ? 5.663 13.129 -1.899 1.00 54.53 84 ILE A N 1
ATOM 689 C CA . ILE A 1 84 ? 4.945 12.028 -2.558 1.00 54.53 84 ILE A CA 1
ATOM 690 C C . ILE A 1 84 ? 4.294 12.591 -3.821 1.00 54.53 84 ILE A C 1
ATOM 692 O O . ILE A 1 84 ? 3.266 13.266 -3.753 1.00 54.53 84 ILE A O 1
ATOM 696 N N . GLN A 1 85 ? 4.925 12.372 -4.974 1.00 50.72 85 GLN A N 1
ATOM 697 C CA . GLN A 1 85 ? 4.356 12.823 -6.225 1.00 50.72 85 GLN A CA 1
ATOM 698 C C . GLN A 1 85 ? 3.188 11.876 -6.501 1.00 50.72 85 GLN A C 1
ATOM 700 O O . GLN A 1 85 ? 3.408 10.655 -6.540 1.00 50.72 85 GLN A O 1
ATOM 705 N N . PRO A 1 86 ? 1.950 12.389 -6.655 1.00 45.66 86 PRO A N 1
ATOM 706 C CA . PRO A 1 86 ? 0.860 11.565 -7.162 1.00 45.66 86 PRO A CA 1
ATOM 707 C C . PRO A 1 86 ? 1.336 10.910 -8.462 1.00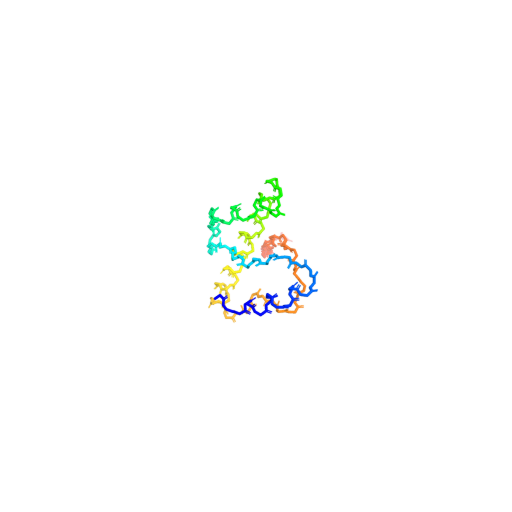 45.66 86 PRO A C 1
ATOM 709 O O . PRO A 1 86 ? 2.181 11.501 -9.137 1.00 45.66 86 PRO A O 1
ATOM 712 N N . PRO A 1 87 ? 0.865 9.694 -8.795 1.00 45.34 87 PRO A N 1
ATOM 713 C CA . PRO A 1 87 ? 1.377 8.946 -9.933 1.00 45.34 87 PRO A CA 1
ATOM 714 C C . PRO A 1 87 ? 1.372 9.838 -11.166 1.00 45.34 87 PRO A C 1
ATOM 716 O O . PRO A 1 87 ? 0.312 10.166 -11.703 1.00 45.34 87 PRO A O 1
ATOM 719 N N . SER A 1 88 ? 2.568 10.262 -11.569 1.00 49.09 88 SER A N 1
ATOM 720 C CA . SER A 1 88 ? 2.784 10.956 -12.820 1.00 49.09 88 SER A CA 1
ATOM 721 C C . SER A 1 88 ? 2.206 10.039 -13.882 1.00 49.09 88 SER A C 1
ATOM 723 O O . SER A 1 88 ? 2.571 8.862 -13.954 1.00 49.09 88 SER A O 1
ATOM 725 N N . GLN A 1 89 ? 1.223 10.546 -14.623 1.00 39.31 89 GLN A N 1
ATOM 726 C CA . GLN A 1 89 ? 0.673 9.840 -15.767 1.00 39.31 89 GLN A CA 1
ATOM 727 C C . GLN A 1 89 ? 1.843 9.319 -16.599 1.00 39.31 89 GLN A C 1
ATOM 729 O O . GLN A 1 89 ? 2.807 10.055 -16.803 1.00 39.31 89 GLN A O 1
ATOM 734 N N . CYS A 1 90 ? 1.762 8.042 -16.984 1.00 34.00 90 CYS A N 1
ATOM 735 C CA . CYS A 1 90 ? 2.669 7.369 -17.907 1.00 34.00 90 CYS A CA 1
ATOM 736 C C . CYS A 1 90 ? 3.179 8.377 -18.942 1.00 34.00 90 CYS A C 1
ATOM 738 O O . CYS A 1 90 ? 2.402 8.822 -19.789 1.00 34.00 90 CYS A O 1
ATOM 740 N N . THR A 1 91 ? 4.437 8.805 -18.809 1.00 38.03 91 THR A N 1
ATOM 741 C CA . THR A 1 91 ? 5.071 9.681 -19.787 1.00 38.03 91 THR A CA 1
ATOM 742 C C . THR A 1 91 ? 5.032 8.922 -21.100 1.00 38.03 91 THR A C 1
ATOM 744 O O . THR A 1 91 ? 5.707 7.906 -21.246 1.00 38.03 91 THR A O 1
ATOM 747 N N . GLN A 1 92 ? 4.172 9.366 -22.015 1.00 41.28 92 GLN A N 1
ATOM 748 C CA . GLN A 1 92 ? 4.159 8.877 -23.382 1.00 41.28 92 GLN A CA 1
ATOM 749 C C . GLN A 1 92 ? 5.576 9.036 -23.920 1.00 41.28 92 GLN A C 1
ATOM 751 O O . GLN A 1 92 ? 6.129 10.137 -23.897 1.00 41.28 92 GLN A O 1
ATOM 756 N N . GLU A 1 93 ? 6.176 7.928 -24.341 1.00 38.06 93 GLU A N 1
ATOM 757 C CA . GLU A 1 93 ? 7.476 7.951 -24.989 1.00 38.06 93 GLU A CA 1
ATOM 758 C C . GLU A 1 93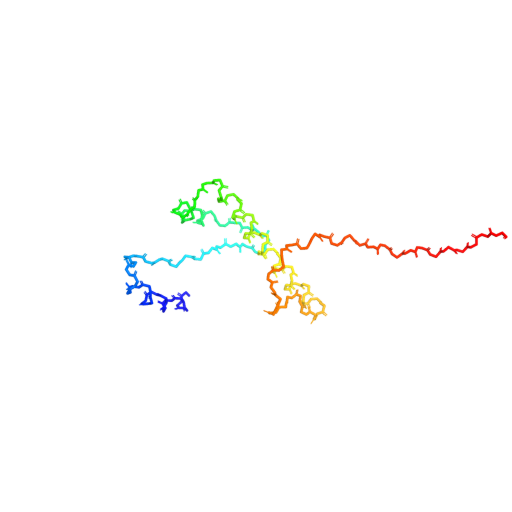 ? 7.353 8.812 -26.248 1.00 38.06 93 GLU A C 1
ATOM 760 O O . GLU A 1 93 ? 6.663 8.456 -27.205 1.00 38.06 93 GLU A O 1
ATOM 765 N N . HIS A 1 94 ? 7.970 9.993 -26.219 1.00 41.06 94 HIS A N 1
ATOM 766 C CA . HIS A 1 94 ? 8.155 10.798 -27.413 1.00 41.06 94 HIS A CA 1
ATOM 767 C C . HIS A 1 94 ? 9.194 10.075 -28.274 1.00 41.06 94 HIS A C 1
ATOM 769 O O . HIS A 1 94 ? 10.385 10.060 -27.964 1.00 41.06 94 HIS A O 1
ATOM 775 N N . LEU A 1 95 ? 8.693 9.394 -29.303 1.00 42.16 95 LEU A N 1
ATOM 776 C CA . LEU A 1 95 ? 9.466 8.750 -30.356 1.00 42.16 95 LEU A CA 1
ATOM 777 C C . LEU A 1 95 ? 10.436 9.778 -30.975 1.00 42.16 95 LEU A C 1
ATOM 779 O O . LEU A 1 95 ? 9.997 10.895 -31.247 1.00 42.16 95 LEU A O 1
ATOM 783 N N . PRO A 1 96 ? 11.720 9.455 -31.214 1.00 43.97 96 PRO A N 1
ATOM 784 C CA . PRO A 1 96 ? 12.620 10.395 -31.870 1.00 43.97 96 PRO A CA 1
ATOM 785 C C . PRO A 1 96 ? 12.135 10.658 -33.300 1.00 43.97 96 PRO A C 1
ATOM 787 O O . PRO A 1 96 ? 11.919 9.714 -34.067 1.00 43.97 96 PRO A O 1
ATOM 790 N N . ASP A 1 97 ? 11.964 11.938 -33.641 1.00 44.25 97 ASP A N 1
ATOM 791 C CA . ASP A 1 97 ? 11.600 12.379 -34.985 1.00 44.25 97 ASP A CA 1
ATOM 792 C C . ASP A 1 97 ? 12.543 11.745 -36.012 1.00 44.25 97 ASP A C 1
ATOM 794 O O . ASP A 1 97 ? 13.768 11.891 -35.969 1.00 44.25 97 ASP A O 1
ATOM 798 N N . SER A 1 98 ? 11.944 10.983 -36.924 1.00 51.69 98 SER A N 1
ATOM 799 C CA . SER A 1 98 ? 12.648 10.344 -38.025 1.00 51.69 98 SER A CA 1
ATOM 800 C C . SER A 1 98 ? 13.302 11.401 -38.910 1.00 51.69 98 SER A C 1
ATOM 802 O O . SER A 1 98 ? 12.686 12.400 -39.281 1.00 51.6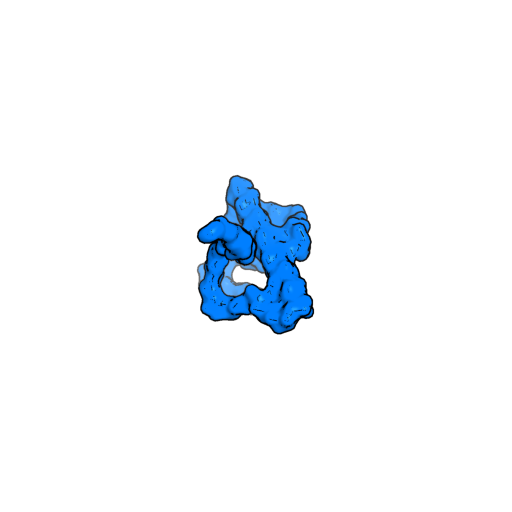9 98 SER A O 1
ATOM 804 N N . VAL A 1 99 ? 14.562 11.141 -39.259 1.00 55.22 99 VAL A N 1
ATOM 805 C CA . VAL A 1 99 ? 15.353 11.906 -40.223 1.00 55.22 99 VAL A CA 1
ATOM 806 C C . VAL A 1 99 ? 14.543 12.095 -41.512 1.00 55.22 99 VAL A C 1
ATOM 808 O O . VAL A 1 99 ? 14.087 11.118 -42.105 1.00 55.22 99 VAL A O 1
ATOM 811 N N . ASN A 1 100 ? 14.334 13.339 -41.947 1.00 48.03 100 ASN A N 1
ATOM 812 C CA . ASN A 1 100 ? 13.752 13.602 -43.260 1.00 48.03 100 ASN A CA 1
ATOM 813 C C . ASN A 1 100 ? 14.859 14.013 -44.232 1.00 48.03 100 ASN A C 1
ATOM 815 O O . ASN A 1 100 ? 15.360 15.137 -44.215 1.00 48.03 100 ASN A O 1
ATOM 819 N N . SER A 1 101 ? 15.262 13.051 -45.052 1.00 55.22 101 SER A N 1
ATOM 820 C CA . SER A 1 101 ? 16.133 13.210 -46.207 1.00 55.22 101 SER A CA 1
ATOM 821 C C . SER A 1 101 ? 15.313 13.560 -47.459 1.00 55.22 101 SER A C 1
ATOM 823 O O . SER A 1 101 ? 14.783 12.648 -48.085 1.00 55.22 101 SER A O 1
ATOM 825 N N . GLY A 1 102 ? 15.295 14.849 -47.840 1.00 42.16 102 GLY A N 1
ATOM 826 C CA . GLY A 1 102 ? 14.954 15.397 -49.178 1.00 42.16 102 GLY A CA 1
ATOM 827 C C . GLY A 1 102 ? 13.570 15.036 -49.768 1.00 42.16 102 GLY A C 1
ATOM 828 O O . GLY A 1 102 ? 12.801 14.346 -49.111 1.00 42.16 102 GLY A O 1
ATOM 829 N N . PRO A 1 103 ? 13.218 15.434 -51.016 1.00 57.06 103 PRO A N 1
ATOM 830 C CA . PRO A 1 103 ? 13.953 16.251 -51.997 1.00 57.06 103 PRO A CA 1
ATOM 831 C C . PRO A 1 103 ? 13.115 17.385 -52.656 1.00 57.06 103 PRO A C 1
ATOM 833 O O . PRO A 1 103 ? 11.884 17.359 -52.620 1.00 57.06 103 PRO A O 1
ATOM 836 N N . SER A 1 104 ? 13.783 18.335 -53.327 1.00 44.00 104 SER A N 1
ATOM 837 C CA . SER A 1 104 ? 13.507 18.876 -54.688 1.00 44.00 104 SER A CA 1
ATOM 838 C C . SER A 1 104 ? 14.310 20.152 -54.918 1.00 44.00 104 SER A C 1
ATOM 840 O O . SER A 1 104 ? 14.146 21.094 -54.113 1.00 44.00 104 SER A O 1
#

Foldseek 3Di:
DCPCVVVVVVCVVVVDPDDDDDDFDADLQLRGDPVNCVVVVVVDDPVVVVVVSVVVSVVSPVVSVQVVVCVVPVDRSDDPPDDPDDPDPDPDPPDPDDDDDDDD

Sequence (104 aa):
MLKYLELLPYFTPLGFQQVHIVPIVVGSLGAWDPENDVFLRKVATNRYLVVLRKLYVFDCIRWSRDIYIQHLTGAKQYSTDAPIQPPSQCTQEHLPDSVNSGPS

pLDDT: mean 80.55, std 19.63, range [34.0, 97.12]

Radius of gyration: 21.82 Å; chains: 1; bounding box: 39×30×83 Å

Organism: NCBI:txid2747483